Protein AF-A0A139X5U2-F1 (afdb_monomer)

Foldseek 3Di:
DLLVVLQVVLCVVVVDRLVVLPPVLLVVLLVVLCVVVVHDDSVVVSVVCVVDPVSVVSSNCSSVVPPDDACPDVVVLVVVLVCCVPPNCVVAVPAADEAEAPADDPCNHQVSNLVSNVVSPDDSVSYHYDHHHPVPPVD

InterPro domains:
  IPR000780 MCP methyltransferase, CheR-type [PR00996] (59-71)
  IPR000780 MCP methyltransferase, CheR-type [PR00996] (98-118)
  IPR000780 MCP methyltransferase, CheR-type [PS50123] (6-139)
  IPR022642 MCP methyltransferase, CheR-type, SAM-binding domain, C-terminal [PF01739] (67-125)
  IPR029063 S-adenosyl-L-methionine-dependent methyltransferase superfamily [G3DSA:3.40.50.150] (65-135)
  IPR029063 S-adenosyl-L-methionine-dependent methyltransferase superfamily [SSF53335] (66-125)
  IPR050903 Bacterial Chemotaxis Protein Methyltransferase [PTHR24422] (6-122)

Structure (mmCIF, N/CA/C/O backbone):
data_AF-A0A139X5U2-F1
#
_entry.id   AF-A0A139X5U2-F1
#
loop_
_atom_site.group_PDB
_atom_site.id
_atom_site.type_symbol
_atom_site.label_atom_id
_atom_site.label_alt_id
_atom_site.label_comp_id
_atom_site.label_asym_id
_atom_site.label_entity_id
_atom_site.label_seq_id
_atom_site.pdbx_PDB_ins_code
_atom_site.Cartn_x
_atom_site.Cartn_y
_atom_site.Cartn_z
_atom_site.occupancy
_atom_site.B_iso_or_equiv
_atom_site.auth_seq_id
_atom_site.auth_comp_id
_atom_site.auth_asym_id
_atom_site.auth_atom_id
_atom_site.pdbx_PDB_model_num
ATOM 1 N N . MET A 1 1 ? -20.516 16.124 16.612 1.00 61.91 1 MET A N 1
ATOM 2 C CA . MET A 1 1 ? -20.068 16.129 18.024 1.00 61.91 1 MET A CA 1
ATOM 3 C C . MET A 1 1 ? -19.464 14.784 18.420 1.00 61.91 1 MET A C 1
ATOM 5 O O . MET A 1 1 ? -18.341 14.784 18.892 1.00 61.91 1 MET A O 1
ATOM 9 N N . THR A 1 2 ? -20.122 13.655 18.138 1.00 74.12 2 THR A N 1
ATOM 10 C CA . THR A 1 2 ? -19.638 12.286 18.430 1.00 74.12 2 THR A CA 1
ATOM 11 C C . THR A 1 2 ? -18.309 11.908 17.764 1.00 74.12 2 THR A C 1
ATOM 13 O O . THR A 1 2 ? -17.447 11.348 18.430 1.00 74.12 2 THR A O 1
ATOM 16 N N . GLN A 1 3 ? -18.085 12.278 16.497 1.00 72.31 3 GLN A N 1
ATOM 17 C CA . GLN A 1 3 ? -16.805 12.012 15.815 1.00 72.31 3 GLN A CA 1
ATOM 18 C C . GLN A 1 3 ? -15.606 12.671 16.532 1.00 72.31 3 GLN A C 1
ATOM 20 O O . GLN A 1 3 ? -14.594 12.016 16.758 1.00 72.31 3 GLN A O 1
ATOM 25 N N . LEU A 1 4 ? -15.749 13.927 16.975 1.00 77.00 4 LEU A N 1
ATOM 26 C CA . LEU A 1 4 ? -14.710 14.635 17.740 1.00 77.00 4 LEU A CA 1
ATOM 27 C C . LEU A 1 4 ? -14.397 13.944 19.076 1.00 77.00 4 LEU A C 1
ATOM 29 O O . LEU A 1 4 ? -13.268 13.987 19.557 1.00 77.00 4 LEU A O 1
ATOM 33 N N . SER A 1 5 ? -15.394 13.318 19.702 1.00 80.75 5 SER A N 1
ATOM 34 C CA . SER A 1 5 ? -15.200 12.575 20.947 1.00 80.75 5 SER A CA 1
ATOM 35 C C . SER A 1 5 ? -14.379 11.300 20.732 1.00 80.75 5 SER A C 1
ATOM 37 O O . SER A 1 5 ? -13.529 10.996 21.564 1.00 80.75 5 SER A O 1
ATOM 39 N N . ILE A 1 6 ? -14.581 10.598 19.611 1.00 79.75 6 ILE A N 1
ATOM 40 C CA . ILE A 1 6 ? -13.764 9.434 19.222 1.00 79.75 6 ILE A CA 1
ATOM 41 C C . ILE A 1 6 ? -12.329 9.877 18.915 1.00 79.75 6 ILE A C 1
ATOM 43 O O . ILE A 1 6 ? -11.380 9.278 19.411 1.00 79.75 6 ILE A O 1
ATOM 47 N N . GLU A 1 7 ? -12.162 10.972 18.172 1.00 80.25 7 GLU A N 1
ATOM 48 C CA . GLU A 1 7 ? -10.847 11.556 17.878 1.00 80.25 7 GLU A CA 1
ATOM 49 C C . GLU A 1 7 ? -10.087 11.923 19.166 1.00 80.25 7 GLU A C 1
ATOM 51 O O . GLU A 1 7 ? -8.921 11.564 19.328 1.00 80.25 7 GLU A O 1
ATOM 56 N N . ASN A 1 8 ? -10.752 12.555 20.138 1.00 81.31 8 ASN A N 1
ATOM 57 C CA . ASN A 1 8 ? -10.145 12.860 21.436 1.00 81.31 8 ASN A CA 1
ATOM 58 C C . ASN A 1 8 ? -9.779 11.602 22.240 1.00 81.31 8 ASN A C 1
ATOM 60 O O . ASN A 1 8 ? -8.734 11.581 22.893 1.00 81.31 8 ASN A O 1
ATOM 64 N N . LEU A 1 9 ? -10.607 10.553 22.185 1.00 80.81 9 LEU A N 1
ATOM 65 C CA . LEU A 1 9 ? -10.331 9.274 22.844 1.00 80.81 9 LEU A CA 1
ATOM 66 C C . LEU A 1 9 ? -9.076 8.610 22.257 1.00 80.81 9 LEU A C 1
ATOM 68 O O . LEU A 1 9 ? -8.204 8.160 23.001 1.00 80.81 9 LEU A O 1
ATOM 72 N N . LEU A 1 10 ? -8.949 8.620 20.927 1.00 78.88 10 LEU A N 1
ATOM 73 C CA . LEU A 1 10 ? -7.772 8.117 20.217 1.00 78.88 10 LEU A CA 1
ATOM 74 C C . LEU A 1 10 ? -6.526 8.951 20.534 1.00 78.88 10 LEU A C 1
ATOM 76 O O . LEU A 1 10 ? -5.474 8.384 20.824 1.00 78.88 10 LEU A O 1
ATOM 80 N N . LYS A 1 11 ? -6.649 10.284 20.585 1.00 80.50 11 LYS A N 1
ATOM 81 C CA . LYS A 1 11 ? -5.547 11.182 20.964 1.00 80.50 11 LYS A CA 1
ATOM 82 C C . LYS A 1 11 ? -5.029 10.900 22.374 1.00 80.50 11 LYS A C 1
ATOM 84 O O . LYS A 1 11 ? -3.821 10.870 22.584 1.00 80.50 11 LYS A O 1
ATOM 89 N N . GLN A 1 12 ? -5.923 10.655 23.333 1.00 79.81 12 GLN A N 1
ATOM 90 C CA . GLN A 1 12 ? -5.534 10.302 24.703 1.00 79.81 12 GLN A CA 1
ATOM 91 C C . GLN A 1 12 ? -4.853 8.933 24.802 1.00 79.81 12 GLN A C 1
ATOM 93 O O . GLN A 1 12 ? -3.987 8.753 25.654 1.00 79.81 12 GLN A O 1
ATOM 98 N N . LYS A 1 13 ? -5.253 7.966 23.970 1.00 78.12 13 LYS A N 1
ATOM 99 C CA . LYS A 1 13 ? -4.771 6.581 24.057 1.00 78.12 13 LYS A CA 1
ATOM 100 C C . LYS A 1 13 ? -3.511 6.308 23.245 1.00 78.12 13 LYS A C 1
ATOM 102 O O . LYS A 1 13 ? -2.629 5.619 23.742 1.00 78.12 13 LYS A O 1
ATOM 107 N N . ILE A 1 14 ? -3.427 6.841 22.029 1.00 73.50 14 ILE A N 1
ATOM 108 C CA . ILE A 1 14 ? -2.308 6.602 21.108 1.00 73.50 14 ILE A CA 1
ATOM 109 C C . ILE A 1 14 ? -1.254 7.718 21.214 1.00 73.50 14 ILE A C 1
ATOM 111 O O . ILE A 1 14 ? -0.103 7.528 20.836 1.00 73.50 14 ILE A O 1
ATOM 115 N N . GLY A 1 15 ? -1.627 8.907 21.703 1.00 69.44 15 GLY A N 1
ATOM 116 C CA . GLY A 1 15 ? -0.741 10.077 21.725 1.00 69.44 15 GLY A CA 1
ATOM 117 C C . GLY A 1 15 ? -0.501 10.709 20.346 1.00 69.44 15 GLY A C 1
ATOM 118 O O . GLY A 1 15 ? 0.221 11.699 20.247 1.00 69.44 15 GLY A O 1
ATOM 119 N N . LEU A 1 16 ? -1.117 10.172 19.289 1.00 65.75 16 LEU A N 1
ATOM 120 C CA . LEU A 1 16 ? -1.105 10.730 17.938 1.00 65.75 16 LEU A CA 1
ATOM 121 C C . LEU A 1 16 ? -2.253 11.723 17.762 1.00 65.75 16 LEU A C 1
ATOM 123 O O . LEU A 1 16 ? -3.365 11.492 18.238 1.00 65.75 16 LEU A O 1
ATOM 127 N N . ASP A 1 17 ? -1.990 12.830 17.066 1.00 66.62 17 ASP A N 1
ATOM 128 C CA . ASP A 1 17 ? -3.041 13.774 16.707 1.00 66.62 17 ASP A CA 1
ATOM 129 C C . ASP A 1 17 ? -3.861 13.210 15.529 1.00 66.62 17 ASP A C 1
ATOM 131 O O . ASP A 1 17 ? -3.304 13.015 14.452 1.00 66.62 17 ASP A O 1
ATOM 135 N N . PRO A 1 18 ? -5.175 12.968 15.678 1.00 62.84 18 PRO A N 1
ATOM 136 C CA . PRO A 1 18 ? -6.030 12.454 14.604 1.00 62.84 18 PRO A CA 1
ATOM 137 C C . PRO A 1 18 ? -6.002 13.300 13.323 1.00 62.84 18 PRO A C 1
ATOM 139 O O . PRO A 1 18 ? -6.272 12.789 12.236 1.00 62.84 18 PRO A O 1
ATOM 142 N N . SER A 1 19 ? -5.655 14.587 13.429 1.00 62.56 19 SER A N 1
ATOM 143 C CA . SER A 1 19 ? -5.525 15.480 12.276 1.00 62.56 19 SER A CA 1
ATOM 144 C C . SER A 1 19 ? -4.383 15.098 11.326 1.00 62.56 19 SER A C 1
ATOM 146 O O . SER A 1 19 ? -4.475 15.407 10.138 1.00 62.56 19 SER A O 1
ATOM 148 N N . THR A 1 20 ? -3.354 14.376 11.791 1.00 63.75 20 THR A N 1
ATOM 149 C CA . THR A 1 20 ? -2.246 13.909 10.934 1.00 63.75 20 THR A CA 1
ATOM 150 C C . THR A 1 20 ? -2.607 12.672 10.110 1.00 63.75 20 THR A C 1
ATOM 152 O O . THR A 1 20 ? -1.969 12.410 9.095 1.00 63.75 20 THR A O 1
ATOM 155 N N . LEU A 1 21 ? -3.652 11.940 10.504 1.00 64.94 21 LEU A N 1
ATOM 156 C CA . LEU A 1 21 ? -4.111 10.708 9.848 1.00 64.94 21 LEU A CA 1
ATOM 157 C C . LEU A 1 21 ? -5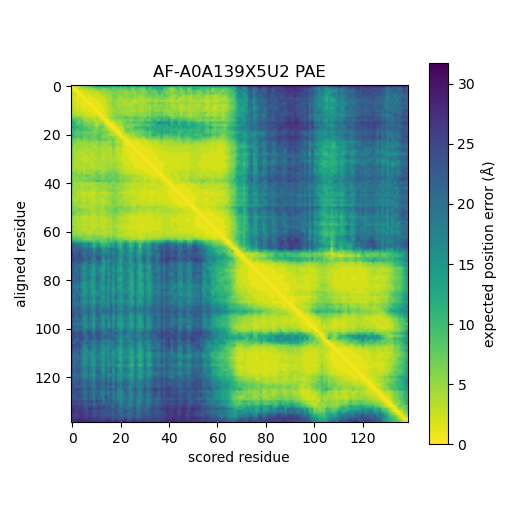.099 10.972 8.697 1.00 64.94 21 LEU A C 1
ATOM 159 O O . LEU A 1 21 ? -5.380 10.085 7.889 1.00 64.94 21 LEU A O 1
ATOM 163 N N . GLY A 1 22 ? -5.608 12.203 8.599 1.00 67.31 22 GLY A N 1
ATOM 164 C CA . GLY A 1 22 ? -6.583 12.616 7.596 1.00 67.31 22 GLY A CA 1
ATOM 165 C C . GLY A 1 22 ? -8.018 12.207 7.953 1.00 67.31 22 GLY A C 1
ATOM 166 O O . GLY A 1 22 ? -8.314 11.072 8.325 1.00 67.31 22 GLY A O 1
ATOM 167 N N . SER A 1 23 ? -8.956 13.144 7.791 1.00 71.88 23 SER A N 1
ATOM 168 C CA . SER A 1 23 ? -10.369 12.960 8.163 1.00 71.88 23 SER A CA 1
ATOM 169 C C . SER A 1 23 ? -11.089 11.860 7.371 1.00 71.88 23 SER A C 1
ATOM 171 O O . SER A 1 23 ? -12.080 11.306 7.845 1.00 71.88 23 SER A O 1
ATOM 173 N N . VAL A 1 24 ? -10.595 11.527 6.174 1.00 74.31 24 VAL A N 1
ATOM 174 C CA . VAL A 1 24 ? -11.133 10.454 5.324 1.00 74.31 24 VAL A CA 1
ATOM 175 C C . VAL A 1 24 ? -10.780 9.079 5.891 1.00 74.31 24 VAL A C 1
ATOM 177 O O . VAL A 1 24 ? -11.670 8.245 6.046 1.00 74.31 24 VAL A O 1
ATOM 180 N N . THR A 1 25 ? -9.513 8.866 6.259 1.00 74.06 25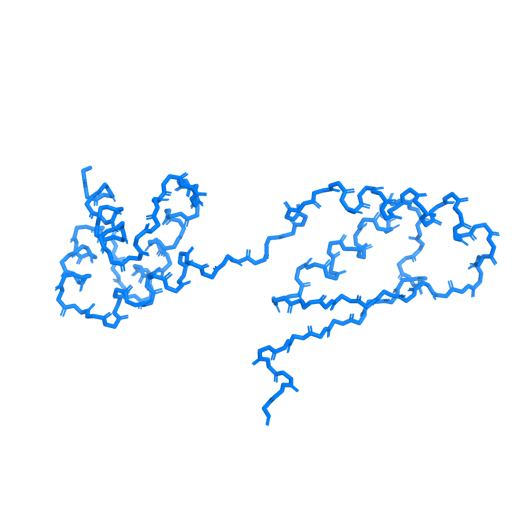 THR A N 1
ATOM 181 C CA . THR A 1 25 ? -9.021 7.621 6.869 1.00 74.06 25 THR A CA 1
ATOM 182 C C . THR A 1 25 ? -9.762 7.331 8.168 1.00 74.06 25 THR A C 1
ATOM 184 O O . THR A 1 25 ? -10.276 6.233 8.354 1.00 74.06 25 THR A O 1
ATOM 187 N N . MET A 1 26 ? -9.917 8.353 9.017 1.00 79.88 26 MET A N 1
ATOM 188 C CA . MET A 1 26 ? -10.635 8.238 10.287 1.00 79.88 26 MET A CA 1
ATOM 189 C C . MET A 1 26 ? -12.096 7.821 10.092 1.00 79.88 26 MET A C 1
ATOM 191 O O . MET A 1 26 ? -12.574 6.889 10.735 1.00 79.88 26 MET A O 1
ATOM 195 N N . LYS A 1 27 ? -12.816 8.477 9.171 1.00 82.44 27 LYS A N 1
ATOM 196 C CA . LYS A 1 27 ? -14.210 8.120 8.873 1.00 82.44 27 LYS A CA 1
ATOM 197 C C . LYS A 1 27 ? -14.329 6.696 8.345 1.00 82.44 27 LYS A C 1
ATOM 199 O O . LYS A 1 27 ? -15.218 5.976 8.783 1.00 82.44 27 LYS A O 1
ATOM 204 N N . ARG A 1 28 ? -13.430 6.285 7.446 1.00 82.44 28 ARG A N 1
ATOM 205 C CA . ARG A 1 28 ? -13.417 4.927 6.890 1.00 82.44 28 ARG A CA 1
ATOM 206 C C . ARG A 1 28 ? -13.169 3.881 7.978 1.00 82.44 28 ARG A C 1
ATOM 208 O O . ARG A 1 28 ? -13.922 2.916 8.044 1.00 82.44 28 ARG A O 1
ATOM 215 N N . ALA A 1 29 ? -12.186 4.107 8.851 1.00 83.94 29 ALA A N 1
ATOM 216 C CA . ALA A 1 29 ? -11.885 3.218 9.971 1.00 83.94 29 ALA A CA 1
ATOM 217 C C . ALA A 1 29 ? -13.087 3.071 10.917 1.00 83.94 29 ALA A C 1
ATOM 219 O O . ALA A 1 29 ? -13.517 1.955 11.198 1.00 83.94 29 ALA A O 1
ATOM 220 N N . ILE A 1 30 ? -13.697 4.191 11.328 1.00 87.75 30 ILE A N 1
ATOM 221 C CA . ILE A 1 30 ? -14.894 4.186 12.182 1.00 87.75 30 ILE A CA 1
ATOM 222 C C . ILE A 1 30 ? -16.043 3.431 11.503 1.00 87.75 30 ILE A C 1
ATOM 224 O O . ILE A 1 30 ? -16.649 2.565 12.127 1.00 87.75 30 ILE A O 1
ATOM 228 N N . SER A 1 31 ? -16.334 3.715 10.229 1.00 86.94 31 SER A N 1
ATOM 229 C CA . SER A 1 31 ? -17.401 3.029 9.492 1.00 86.94 31 SER A CA 1
ATOM 230 C C . SER A 1 31 ? -17.160 1.524 9.365 1.00 86.94 31 SER A C 1
ATOM 232 O O . SER A 1 31 ? -18.109 0.752 9.480 1.00 86.94 31 SER A O 1
ATOM 234 N N . GLN A 1 32 ? -15.913 1.095 9.163 1.00 86.25 32 GLN A N 1
ATOM 235 C CA . GLN A 1 32 ? -15.576 -0.321 9.051 1.00 86.25 32 GLN A CA 1
ATOM 236 C C . GLN A 1 32 ? -15.736 -1.054 10.389 1.00 86.25 32 GLN A C 1
ATOM 238 O O . GLN A 1 32 ? -16.366 -2.109 10.434 1.00 86.25 32 GLN A O 1
ATOM 243 N N . CYS A 1 33 ? -15.231 -0.489 11.488 1.00 88.38 33 CYS A N 1
ATOM 244 C CA . CYS A 1 33 ? -15.400 -1.074 12.820 1.00 88.38 33 CYS A CA 1
ATOM 245 C C . CYS A 1 33 ? -16.879 -1.108 13.245 1.00 88.38 33 CYS A C 1
ATOM 247 O O . CYS A 1 33 ? -17.362 -2.122 13.747 1.00 88.38 33 CYS A O 1
ATOM 249 N N . MET A 1 34 ? -17.642 -0.051 12.941 1.00 91.12 34 MET A N 1
ATOM 250 C CA . MET A 1 34 ? -19.094 -0.033 13.139 1.00 91.12 34 MET A CA 1
ATOM 251 C C . MET A 1 34 ? -19.792 -1.172 12.388 1.00 91.12 34 MET A C 1
ATOM 253 O O . MET A 1 34 ? -20.606 -1.881 12.980 1.00 91.12 34 MET A O 1
ATOM 257 N N . ALA A 1 35 ? -19.441 -1.392 11.117 1.00 88.38 35 ALA A N 1
ATOM 258 C CA . ALA A 1 35 ? -19.985 -2.490 10.324 1.00 88.38 35 ALA 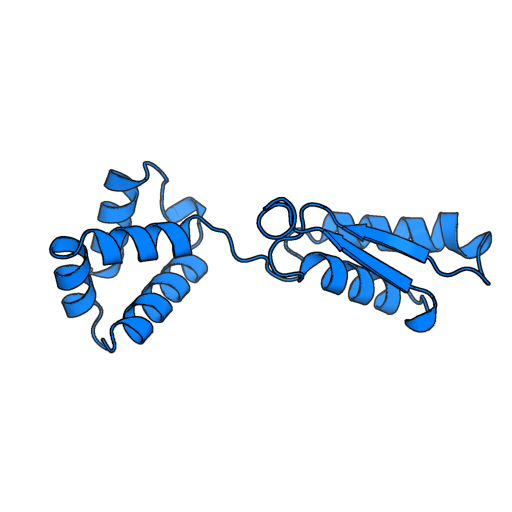A CA 1
ATOM 259 C C . ALA A 1 35 ? -19.635 -3.866 10.920 1.00 88.38 35 ALA A C 1
ATOM 261 O O . ALA A 1 35 ? -20.506 -4.730 10.995 1.00 88.38 35 ALA A O 1
ATOM 262 N N . ASN A 1 36 ? -18.406 -4.050 11.413 1.00 87.12 36 ASN A N 1
ATOM 263 C CA . ASN A 1 36 ? -17.972 -5.292 12.066 1.00 87.12 36 ASN A CA 1
ATOM 264 C C . ASN A 1 36 ? -18.745 -5.569 13.370 1.00 87.12 36 ASN A C 1
ATOM 266 O O . ASN A 1 36 ? -19.040 -6.720 13.685 1.00 87.12 36 ASN A O 1
ATOM 270 N N . CYS A 1 37 ? -19.119 -4.515 14.099 1.00 86.81 37 CYS A N 1
ATOM 271 C CA . CYS A 1 37 ? -19.977 -4.593 15.282 1.00 86.81 37 CYS A CA 1
ATOM 272 C C . CYS A 1 37 ? -21.481 -4.701 14.964 1.00 86.81 37 CYS A C 1
ATOM 274 O O . CYS A 1 37 ? -22.282 -4.853 15.886 1.00 86.81 37 CYS A O 1
ATOM 276 N N . GLY A 1 38 ? -21.888 -4.581 13.695 1.00 88.88 38 GLY A N 1
ATOM 277 C CA . GLY A 1 38 ? -23.300 -4.511 13.305 1.00 88.88 38 GLY A CA 1
ATOM 278 C C . GLY A 1 38 ? -24.012 -3.235 13.772 1.00 88.88 38 GLY A C 1
ATOM 279 O O . GLY A 1 38 ? -25.232 -3.235 13.924 1.00 88.88 38 GLY A O 1
ATOM 280 N N . LEU A 1 39 ? -23.267 -2.156 14.026 1.00 90.56 39 LEU A N 1
ATOM 281 C CA . LEU A 1 39 ? -23.787 -0.880 14.514 1.00 90.56 39 LEU A CA 1
ATOM 282 C C . LEU A 1 39 ? -23.964 0.111 13.361 1.00 90.56 39 LEU A C 1
ATOM 284 O O . LEU A 1 39 ? -23.076 0.291 12.531 1.00 90.56 39 LEU A O 1
ATOM 288 N N . THR A 1 40 ? -25.104 0.800 13.336 1.00 87.19 40 THR A N 1
ATOM 289 C CA . THR A 1 40 ? -25.406 1.836 12.333 1.00 87.19 40 THR A CA 1
ATOM 290 C C . THR A 1 40 ? -25.323 3.254 12.894 1.00 87.19 40 THR A C 1
ATOM 292 O O . THR A 1 40 ? -25.181 4.200 12.121 1.00 87.19 40 THR A O 1
ATOM 295 N N . ASP A 1 41 ? -25.392 3.416 14.220 1.00 89.19 41 ASP A N 1
ATOM 296 C CA . ASP A 1 41 ? -25.273 4.710 14.898 1.00 89.19 41 ASP A CA 1
ATOM 297 C C . ASP A 1 41 ? -23.877 4.880 15.520 1.00 89.19 41 ASP A C 1
ATOM 299 O O . ASP A 1 41 ? -23.384 4.040 16.276 1.00 89.19 41 ASP A O 1
ATOM 303 N N . ILE A 1 42 ? -23.235 6.005 15.207 1.00 86.94 42 ILE A N 1
ATOM 304 C CA . ILE A 1 42 ? -21.927 6.388 15.749 1.00 86.94 42 ILE A CA 1
ATOM 305 C C . ILE A 1 42 ? -21.973 6.627 17.266 1.00 86.94 42 ILE A C 1
ATOM 307 O O . ILE A 1 42 ? -20.957 6.518 17.950 1.00 86.94 42 ILE A O 1
ATOM 311 N N . THR A 1 43 ? -23.141 6.973 17.801 1.00 88.25 43 THR A N 1
ATOM 312 C CA . THR A 1 43 ? -23.358 7.211 19.230 1.00 88.25 43 THR A CA 1
ATOM 313 C C . THR A 1 43 ? -23.288 5.900 20.003 1.00 88.25 43 THR A C 1
ATOM 315 O O . THR A 1 43 ? -22.573 5.819 21.002 1.00 88.25 43 THR A O 1
ATOM 318 N N . ASP A 1 44 ? -23.936 4.853 19.490 1.00 88.31 44 ASP A N 1
ATOM 319 C CA . ASP A 1 44 ? -23.858 3.500 20.051 1.00 88.31 44 ASP A CA 1
ATOM 320 C C . ASP A 1 44 ? -22.431 2.955 19.962 1.00 88.31 44 ASP A C 1
ATOM 322 O O . ASP A 1 44 ? -21.920 2.344 20.904 1.00 88.31 44 ASP A O 1
ATOM 326 N N . TYR A 1 45 ? -21.743 3.254 18.857 1.00 89.12 45 TYR A N 1
ATOM 327 C CA . TYR A 1 45 ? -20.339 2.901 18.697 1.00 89.12 45 TYR A CA 1
ATOM 328 C C . TYR A 1 45 ? -19.433 3.604 19.717 1.00 89.12 45 TYR A C 1
ATOM 330 O O . TYR A 1 45 ? -18.549 2.976 20.294 1.00 89.12 45 TYR A O 1
ATOM 338 N N . LEU A 1 46 ? -19.684 4.877 20.032 1.00 87.88 46 LEU A N 1
ATOM 339 C CA . LEU A 1 46 ? -18.945 5.589 21.077 1.00 87.88 46 LEU A CA 1
ATOM 340 C C . LEU A 1 46 ? -19.136 4.952 22.463 1.00 87.88 46 LEU A C 1
ATOM 342 O O . LEU A 1 46 ? -18.166 4.815 23.209 1.00 87.88 46 LEU A O 1
ATOM 346 N N . VAL A 1 47 ? -20.353 4.517 22.800 1.00 88.38 47 VAL A N 1
ATOM 347 C CA . VAL A 1 47 ? -20.613 3.781 24.052 1.00 88.38 47 VAL A CA 1
ATOM 348 C C . VAL A 1 47 ? -19.872 2.442 24.055 1.00 88.38 47 VAL A C 1
ATOM 350 O O . VAL A 1 47 ? -19.284 2.045 25.067 1.00 88.38 47 VAL A O 1
ATOM 353 N N . ARG A 1 48 ? -19.835 1.753 22.910 1.00 87.75 48 ARG A N 1
ATOM 354 C CA . ARG A 1 48 ? -19.095 0.498 22.753 1.00 87.75 48 ARG A CA 1
ATOM 355 C C . ARG A 1 48 ? -17.591 0.689 22.958 1.00 87.75 48 ARG A C 1
ATOM 357 O O . ARG A 1 48 ? -16.994 -0.073 23.711 1.00 87.75 48 ARG A O 1
ATOM 364 N N . LEU A 1 49 ? -17.008 1.739 22.382 1.00 87.88 49 LEU A N 1
ATOM 365 C CA . LEU A 1 49 ? -15.592 2.086 22.549 1.00 87.88 49 LEU A CA 1
ATOM 366 C C . LEU A 1 49 ? -15.214 2.393 24.004 1.00 87.88 49 LEU A C 1
ATOM 368 O O . LEU A 1 49 ? -14.093 2.121 24.425 1.00 87.88 49 LEU A O 1
ATOM 372 N N . GLN A 1 50 ? -16.136 2.955 24.787 1.00 85.81 50 GLN A N 1
ATOM 373 C CA . GLN A 1 50 ? -15.907 3.243 26.207 1.00 85.81 50 GLN A CA 1
ATOM 374 C C . GLN A 1 50 ? -16.030 2.005 27.105 1.00 85.81 50 GLN A C 1
ATOM 376 O O . GLN A 1 50 ? -15.474 1.986 28.201 1.00 85.81 50 GLN A O 1
ATOM 381 N N . THR A 1 51 ? -16.763 0.982 26.660 1.00 89.38 51 THR A N 1
ATOM 382 C CA . THR A 1 51 ? -17.060 -0.225 27.448 1.00 89.38 51 THR A CA 1
ATOM 383 C C . THR A 1 51 ? -16.235 -1.443 27.034 1.00 89.38 51 THR A C 1
ATOM 385 O O . THR A 1 51 ? -16.097 -2.376 27.823 1.00 89.38 51 THR A O 1
ATOM 388 N N . SER A 1 52 ? -15.666 -1.448 25.825 1.00 89.06 52 SER A N 1
ATOM 389 C CA . SER A 1 52 ? -14.865 -2.545 25.284 1.00 89.06 52 SER A CA 1
ATOM 390 C C . SER A 1 52 ? -13.465 -2.075 24.901 1.00 89.06 52 SER A C 1
ATOM 392 O O . SER A 1 52 ? -13.269 -1.405 23.889 1.00 89.06 52 SER A O 1
ATOM 394 N N . THR A 1 53 ? -12.469 -2.488 25.687 1.00 85.44 53 THR A N 1
ATOM 395 C CA . THR A 1 53 ? -11.052 -2.245 25.374 1.00 85.44 53 THR A CA 1
ATOM 396 C C . THR A 1 53 ? -10.639 -2.904 24.059 1.00 85.44 53 THR A C 1
ATOM 398 O O . THR A 1 53 ? -9.893 -2.308 23.295 1.00 85.44 53 THR A O 1
ATOM 401 N N .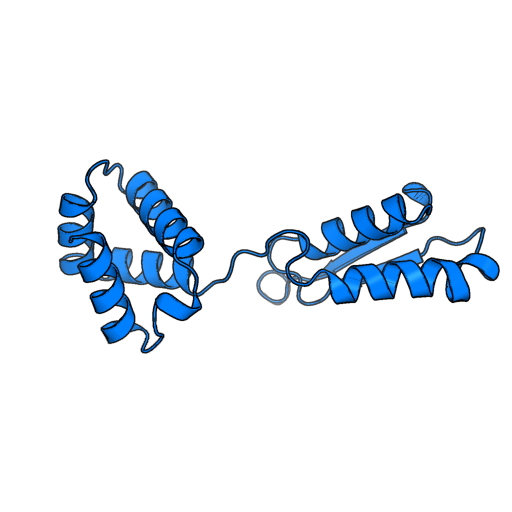 GLN A 1 54 ? -11.173 -4.093 23.764 1.00 86.69 54 GLN A N 1
ATOM 402 C CA . GLN A 1 54 ? -10.883 -4.819 22.526 1.00 86.69 54 GLN A CA 1
ATOM 403 C C . GLN A 1 54 ? -11.342 -4.042 21.284 1.00 86.69 54 GLN A C 1
ATOM 405 O O . GLN A 1 54 ? -10.608 -3.961 20.305 1.00 86.69 54 GLN A O 1
ATOM 410 N N . GLU A 1 55 ? -12.532 -3.435 21.326 1.00 87.88 55 GLU A N 1
ATOM 411 C CA . GLU A 1 55 ? -13.030 -2.627 20.205 1.00 87.88 55 GLU A CA 1
ATOM 412 C C . GLU A 1 55 ? -12.195 -1.358 20.010 1.00 87.88 55 GLU A C 1
ATOM 414 O O . GLU A 1 55 ? -11.900 -0.945 18.890 1.00 87.88 55 GLU A O 1
ATOM 419 N N . LEU A 1 56 ? -11.774 -0.752 21.119 1.00 85.81 56 LEU A N 1
ATOM 420 C CA . LEU A 1 56 ? -10.880 0.393 21.083 1.00 85.81 56 LEU A CA 1
ATOM 421 C C . LEU A 1 56 ? -9.524 0.027 20.463 1.00 85.81 56 LEU A C 1
ATOM 423 O O . LEU A 1 56 ? -9.027 0.783 19.636 1.00 85.81 56 LEU A O 1
ATOM 427 N N . GLU A 1 57 ? -8.944 -1.120 20.817 1.00 83.44 57 GLU A N 1
ATOM 428 C CA . GLU A 1 57 ? -7.697 -1.624 20.223 1.00 83.44 57 GLU A CA 1
ATOM 429 C C . GLU A 1 57 ? -7.843 -1.903 18.722 1.00 83.44 57 GLU A C 1
ATOM 431 O O . GLU A 1 57 ? -6.984 -1.485 17.952 1.00 83.44 57 GLU A O 1
ATOM 436 N N . GLN A 1 58 ? -8.954 -2.506 18.291 1.00 84.06 58 GLN A N 1
ATOM 437 C CA . GLN A 1 58 ? -9.263 -2.726 16.871 1.00 84.06 58 GLN A CA 1
ATOM 438 C C . GLN A 1 58 ? -9.353 -1.411 16.087 1.00 84.06 58 GLN A C 1
ATOM 440 O O . GLN A 1 58 ? -8.797 -1.291 14.996 1.00 84.06 58 GLN A O 1
ATOM 445 N N . LEU A 1 59 ? -10.021 -0.397 16.647 1.00 85.88 59 LEU A N 1
ATOM 446 C CA . LEU A 1 59 ? -10.087 0.924 16.025 1.00 85.88 59 LEU A CA 1
ATOM 447 C C . LEU A 1 59 ? -8.705 1.583 15.957 1.00 85.88 59 LEU A C 1
ATOM 449 O O . LEU A 1 59 ? -8.369 2.193 14.944 1.00 85.88 59 LEU A O 1
ATOM 453 N N . ILE A 1 60 ? -7.909 1.470 17.023 1.00 82.81 60 ILE A N 1
ATOM 454 C CA . ILE A 1 60 ? -6.532 1.973 17.053 1.00 82.81 60 ILE A CA 1
ATOM 455 C C . ILE A 1 60 ? -5.713 1.297 15.953 1.00 82.81 60 ILE A C 1
ATOM 457 O O . ILE A 1 60 ? -5.057 1.993 15.188 1.00 82.81 60 ILE A O 1
ATOM 461 N N . GLU A 1 61 ? -5.776 -0.026 15.835 1.00 78.44 61 GLU A N 1
ATOM 462 C CA . GLU A 1 61 ? -5.062 -0.785 14.811 1.00 78.44 61 GLU A CA 1
ATOM 463 C C . GLU A 1 61 ? -5.486 -0.360 13.401 1.00 78.44 61 GLU A C 1
ATOM 465 O O . GLU A 1 61 ? -4.633 -0.024 12.587 1.00 78.44 61 GLU A O 1
ATOM 470 N N . MET A 1 62 ? -6.789 -0.243 13.138 1.00 78.56 62 MET A N 1
ATOM 471 C CA . MET A 1 62 ? -7.322 0.203 11.844 1.00 78.56 62 MET A CA 1
ATOM 472 C C . MET A 1 62 ? -6.886 1.632 11.470 1.00 78.56 62 MET A C 1
ATOM 474 O O . MET A 1 62 ? -6.762 1.974 10.295 1.00 78.56 62 MET A O 1
ATOM 478 N N . VAL A 1 63 ? -6.682 2.495 12.467 1.00 77.69 63 VAL A N 1
ATOM 479 C CA . VAL A 1 63 ? -6.254 3.884 12.265 1.00 77.69 63 VAL A CA 1
ATOM 480 C C . VAL A 1 63 ? -4.730 3.998 12.152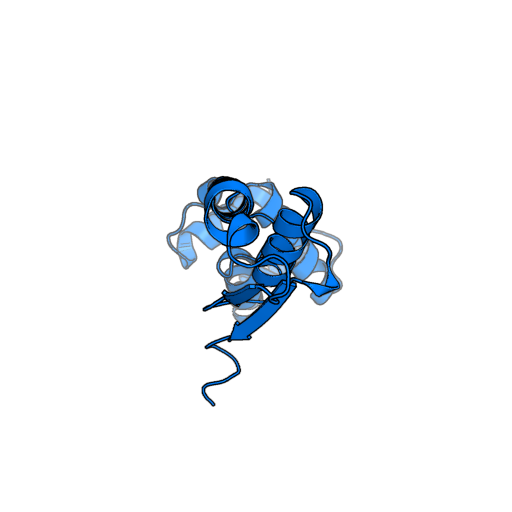 1.00 77.69 63 VAL A C 1
ATOM 482 O O . VAL A 1 63 ? -4.237 4.823 11.385 1.00 77.69 63 VAL A O 1
ATOM 485 N N . VAL A 1 64 ? -3.983 3.208 12.925 1.00 71.75 64 VAL A N 1
ATOM 486 C CA . VAL A 1 64 ? -2.519 3.289 13.035 1.00 71.75 64 VAL A CA 1
ATOM 487 C C . VAL A 1 64 ? -1.820 2.454 11.975 1.00 71.75 64 VAL A C 1
ATOM 489 O O . VAL A 1 64 ? -0.764 2.877 11.516 1.00 71.75 64 VAL A O 1
ATOM 492 N N . VAL A 1 65 ? -2.375 1.305 11.578 1.00 65.44 65 VAL A N 1
ATOM 493 C CA . VAL A 1 65 ? -1.870 0.506 10.459 1.00 65.44 65 VAL A CA 1
ATOM 494 C C . VAL A 1 65 ? -2.321 1.214 9.187 1.00 65.44 65 VAL A C 1
ATOM 496 O O . VAL A 1 65 ? -3.494 1.136 8.817 1.00 65.44 65 VAL A O 1
ATOM 499 N N . PRO A 1 66 ? -1.433 1.958 8.508 1.00 56.62 66 PRO A N 1
ATOM 500 C CA . PRO A 1 66 ? -1.849 2.664 7.322 1.00 56.62 66 PRO A CA 1
ATOM 501 C C . PRO A 1 66 ? -2.082 1.603 6.252 1.00 56.62 66 PRO A C 1
ATOM 503 O O . PRO A 1 66 ? -1.117 0.985 5.790 1.00 56.62 66 PRO A O 1
ATOM 506 N N . GLU A 1 67 ? -3.338 1.406 5.837 1.00 53.84 67 GLU A N 1
ATOM 507 C CA . GLU A 1 67 ? -3.630 0.637 4.626 1.00 53.84 67 GLU A CA 1
ATOM 508 C C . GLU A 1 67 ? -2.664 1.083 3.521 1.00 53.84 67 GLU A C 1
ATOM 510 O O . GLU A 1 67 ? -2.354 2.274 3.370 1.00 53.84 67 GLU A O 1
ATOM 515 N N . THR A 1 68 ? -2.089 0.137 2.790 1.00 53.41 68 THR A N 1
ATOM 516 C CA . THR A 1 68 ? -1.274 0.445 1.620 1.00 53.41 68 THR A CA 1
ATOM 517 C C . THR A 1 68 ? -2.206 0.852 0.497 1.00 53.41 68 THR A C 1
ATOM 519 O O . THR A 1 68 ? -2.892 0.045 -0.103 1.00 53.41 68 THR A O 1
ATOM 522 N N . TRP A 1 69 ? -2.278 2.151 0.233 1.00 61.25 69 TRP A N 1
ATOM 523 C CA . TRP A 1 69 ? -3.031 2.675 -0.897 1.00 61.25 69 TRP A CA 1
ATOM 524 C C . TRP A 1 69 ? -2.151 2.589 -2.143 1.00 61.25 69 TRP A C 1
ATOM 526 O O . TRP A 1 69 ? -0.936 2.807 -2.071 1.00 61.25 69 TRP A O 1
ATOM 536 N N . PHE A 1 70 ? -2.765 2.320 -3.294 1.00 60.41 70 PHE A N 1
ATOM 537 C CA . PHE A 1 70 ? -2.088 2.440 -4.581 1.00 60.41 70 PHE A CA 1
ATOM 538 C C . PHE A 1 70 ? -1.467 3.833 -4.729 1.00 60.41 70 PHE A C 1
ATOM 540 O O . PHE A 1 70 ? -2.112 4.840 -4.435 1.00 60.41 70 PHE A O 1
ATOM 547 N N . PHE A 1 71 ? -0.229 3.888 -5.218 1.00 62.94 71 PHE A N 1
ATOM 548 C CA . PHE A 1 71 ? 0.503 5.136 -5.449 1.00 62.94 71 PHE A CA 1
ATOM 549 C C . PHE A 1 71 ? 0.628 6.061 -4.223 1.00 62.94 71 PHE A C 1
ATOM 551 O O . PHE A 1 71 ? 0.542 7.280 -4.387 1.00 62.94 71 PHE A O 1
ATOM 558 N N . ARG A 1 72 ? 0.835 5.504 -3.015 1.00 64.44 72 ARG A N 1
ATOM 559 C CA . ARG A 1 72 ? 1.008 6.267 -1.757 1.00 64.44 72 ARG A CA 1
ATOM 560 C C . ARG A 1 72 ? 1.925 7.486 -1.931 1.00 64.44 72 ARG A C 1
ATOM 562 O O . ARG A 1 72 ? 1.525 8.587 -1.572 1.00 64.44 72 ARG A O 1
ATOM 569 N N . ASP A 1 73 ? 3.070 7.287 -2.585 1.00 69.19 73 ASP A N 1
ATOM 570 C CA . ASP A 1 73 ? 3.972 8.349 -3.029 1.00 69.19 73 ASP A CA 1
ATOM 571 C C . ASP A 1 73 ? 4.168 8.257 -4.543 1.00 69.19 73 ASP A C 1
ATOM 573 O O . ASP A 1 73 ? 4.831 7.352 -5.041 1.00 69.19 73 ASP A O 1
ATOM 577 N N . ARG A 1 74 ? 3.588 9.188 -5.309 1.00 77.94 74 ARG A N 1
ATOM 578 C CA . ARG A 1 74 ? 3.660 9.151 -6.783 1.00 77.94 74 ARG A CA 1
ATOM 579 C C . ARG A 1 74 ? 5.063 9.395 -7.336 1.00 77.94 74 ARG A C 1
ATOM 581 O O . ARG A 1 74 ? 5.395 8.853 -8.388 1.00 77.94 74 ARG A O 1
ATOM 588 N N . GLU A 1 75 ? 5.872 10.207 -6.663 1.00 83.25 75 GLU A N 1
ATOM 589 C CA . GLU A 1 75 ? 7.193 10.609 -7.160 1.00 83.25 75 GLU A CA 1
ATOM 590 C C . GLU A 1 75 ? 8.157 9.429 -7.378 1.00 83.25 75 GLU A C 1
ATOM 592 O O . GLU A 1 75 ? 8.732 9.361 -8.468 1.00 83.25 75 GLU A O 1
ATOM 597 N N . PRO A 1 76 ? 8.293 8.461 -6.447 1.00 86.69 76 PRO A N 1
ATOM 598 C CA . PRO A 1 76 ? 9.058 7.238 -6.681 1.00 86.69 76 PRO A CA 1
ATOM 599 C C . PRO A 1 76 ? 8.658 6.484 -7.952 1.00 86.69 76 PRO A C 1
ATOM 601 O O . PRO A 1 76 ? 9.531 6.094 -8.724 1.00 86.69 76 PRO A O 1
ATOM 604 N N . PHE A 1 77 ? 7.357 6.319 -8.217 1.00 88.19 77 PHE A N 1
ATOM 605 C CA . PHE A 1 77 ? 6.887 5.617 -9.417 1.00 88.19 77 PHE A CA 1
ATOM 606 C C . PHE A 1 77 ? 7.177 6.418 -10.691 1.00 88.19 77 PHE A C 1
ATOM 608 O O . PHE A 1 77 ? 7.610 5.848 -11.688 1.00 88.19 77 PHE A O 1
ATOM 615 N N . VAL A 1 78 ? 7.016 7.746 -10.655 1.00 87.94 78 VAL A N 1
ATOM 616 C CA . VAL A 1 78 ? 7.369 8.626 -11.783 1.00 87.94 78 VAL A CA 1
ATOM 617 C C . VAL A 1 78 ? 8.866 8.561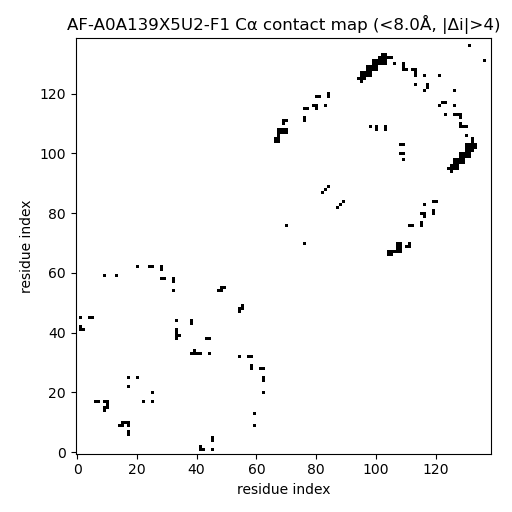 -12.080 1.00 87.94 78 VAL A C 1
ATOM 619 O O . VAL A 1 78 ? 9.262 8.465 -13.244 1.00 87.94 78 VAL A O 1
ATOM 622 N N . PHE A 1 79 ? 9.705 8.608 -11.044 1.00 91.94 79 PHE A N 1
ATOM 623 C CA . PHE A 1 79 ? 11.150 8.469 -11.183 1.00 91.94 79 PHE A CA 1
ATOM 624 C C . PHE A 1 79 ? 11.518 7.101 -11.760 1.00 91.94 79 PHE A C 1
ATOM 626 O O . PHE A 1 79 ? 12.266 7.037 -12.736 1.00 91.94 79 PHE A O 1
ATOM 633 N N . LEU A 1 80 ? 10.950 6.027 -11.204 1.00 91.00 80 LEU A N 1
ATOM 634 C CA . LEU A 1 80 ? 11.178 4.659 -11.654 1.00 91.00 80 LEU A CA 1
ATOM 635 C C . LEU A 1 80 ? 10.828 4.507 -13.136 1.00 91.00 80 LEU A C 1
ATOM 637 O O . LEU A 1 80 ? 11.670 4.069 -13.913 1.00 91.00 80 LEU A O 1
ATOM 641 N N . SER A 1 81 ? 9.635 4.934 -13.551 1.00 91.62 81 SER A N 1
ATOM 642 C CA . SER A 1 81 ? 9.210 4.874 -14.951 1.00 91.62 81 SER A CA 1
ATOM 643 C C . SER A 1 81 ? 10.155 5.639 -15.878 1.00 91.62 81 SER A C 1
ATOM 645 O O . SER A 1 81 ? 10.538 5.122 -16.926 1.00 91.62 81 SER A O 1
ATOM 647 N N . ARG A 1 82 ? 10.594 6.844 -15.490 1.00 92.88 82 ARG A N 1
ATOM 648 C CA . ARG A 1 82 ? 11.556 7.626 -16.285 1.00 92.88 82 ARG A CA 1
ATOM 649 C C . ARG A 1 82 ? 12.897 6.917 -16.414 1.00 92.88 82 ARG A C 1
ATOM 651 O O . ARG A 1 82 ? 13.377 6.759 -17.530 1.00 92.88 82 ARG A O 1
ATOM 658 N N . TYR A 1 83 ? 13.461 6.467 -15.297 1.00 93.75 83 TYR A N 1
ATOM 659 C CA . TYR A 1 83 ? 14.740 5.763 -15.264 1.00 93.75 83 TYR A CA 1
ATOM 660 C C . TYR A 1 83 ? 14.709 4.489 -16.113 1.00 93.75 83 TYR A C 1
ATOM 662 O O . TYR A 1 83 ? 15.618 4.230 -16.903 1.00 93.75 83 TYR A O 1
ATOM 670 N N . VAL A 1 84 ? 13.639 3.702 -15.988 1.00 92.19 84 VAL A N 1
ATOM 671 C CA . VAL A 1 84 ? 13.504 2.457 -16.743 1.00 92.19 84 VAL A CA 1
ATOM 672 C C . VAL A 1 84 ? 13.436 2.740 -18.235 1.00 92.19 84 VAL A C 1
ATOM 674 O O . VAL A 1 84 ? 14.120 2.069 -19.003 1.00 92.19 84 VAL A O 1
ATOM 677 N N . MET A 1 85 ? 12.673 3.750 -18.651 1.00 91.00 85 MET A N 1
ATOM 678 C CA . MET A 1 85 ? 12.539 4.089 -20.065 1.00 91.00 85 MET A CA 1
ATOM 679 C C . MET A 1 85 ? 13.798 4.727 -20.659 1.00 91.00 85 MET A C 1
ATOM 681 O O . MET A 1 85 ? 14.124 4.431 -21.809 1.00 91.00 85 MET A O 1
ATOM 685 N N . SER A 1 86 ? 14.504 5.587 -19.915 1.00 92.44 86 SER A N 1
ATOM 686 C CA . SER A 1 86 ? 15.663 6.321 -20.444 1.00 92.44 86 SER A CA 1
ATOM 687 C C . SER A 1 86 ? 16.977 5.550 -20.344 1.00 92.44 86 SER A C 1
ATOM 689 O O . SER A 1 86 ? 17.774 5.611 -21.274 1.00 92.44 86 SER A O 1
ATOM 691 N N . GLU A 1 87 ? 17.201 4.805 -19.260 1.00 91.88 87 GLU A N 1
ATOM 692 C CA . GLU A 1 87 ? 18.502 4.182 -18.973 1.00 91.88 87 GLU A CA 1
ATOM 693 C C . GLU A 1 87 ? 18.480 2.661 -19.156 1.00 91.88 87 GLU A C 1
ATOM 695 O O . GLU A 1 87 ? 19.383 2.067 -19.758 1.00 91.88 87 GLU A O 1
ATOM 700 N N . TRP A 1 88 ? 17.450 1.999 -18.621 1.00 91.00 88 TRP A N 1
ATOM 701 C CA . TRP A 1 88 ? 17.443 0.540 -18.521 1.00 91.00 88 TRP A CA 1
ATOM 702 C C . TRP A 1 88 ? 16.964 -0.133 -19.811 1.00 91.00 88 TRP A C 1
ATOM 704 O O . TRP A 1 88 ? 17.679 -0.958 -20.384 1.00 91.00 88 TRP A O 1
ATOM 714 N N . PHE A 1 89 ? 15.777 0.234 -20.292 1.00 90.00 89 PHE A N 1
ATOM 715 C CA . PHE A 1 89 ? 15.106 -0.391 -21.431 1.00 90.00 89 PHE A CA 1
ATOM 716 C C . PHE A 1 89 ? 15.907 -0.335 -22.744 1.00 90.00 89 PHE A C 1
ATOM 718 O O . PHE A 1 89 ? 15.948 -1.357 -23.437 1.00 90.00 89 PHE A O 1
ATOM 725 N N . PRO A 1 90 ? 16.618 0.762 -23.093 1.00 90.25 90 PRO A N 1
ATOM 726 C CA . PRO A 1 90 ? 17.410 0.815 -24.324 1.00 90.25 90 PRO A CA 1
ATOM 727 C C . PRO A 1 90 ? 18.444 -0.309 -24.444 1.00 90.25 90 PRO A C 1
ATO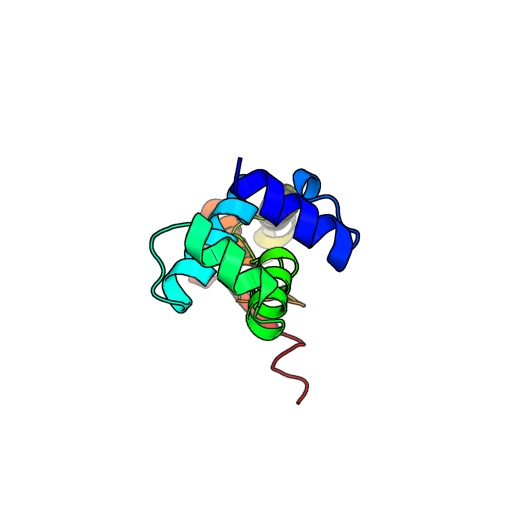M 729 O O . PRO A 1 90 ? 18.705 -0.772 -25.554 1.00 90.25 90 PRO A O 1
ATOM 732 N N . ASN A 1 91 ? 18.968 -0.780 -23.309 1.00 90.88 91 ASN A N 1
ATOM 733 C CA . ASN A 1 91 ? 20.007 -1.806 -23.222 1.00 90.88 91 ASN A CA 1
ATOM 734 C C . ASN A 1 91 ? 19.455 -3.222 -22.960 1.00 90.88 91 ASN A C 1
ATOM 736 O O . ASN A 1 91 ? 20.211 -4.191 -22.969 1.00 90.88 91 ASN A O 1
ATOM 740 N N . HIS A 1 92 ? 18.147 -3.358 -22.713 1.00 86.56 92 HIS A N 1
ATOM 741 C CA . HIS A 1 92 ? 17.540 -4.585 -22.182 1.00 86.56 92 HIS A CA 1
ATOM 742 C C . HIS A 1 92 ? 16.201 -4.935 -22.848 1.00 86.56 92 HIS A C 1
ATOM 744 O O . HIS A 1 92 ? 15.334 -5.528 -22.212 1.00 86.56 92 HIS A O 1
ATOM 750 N N . ARG A 1 93 ? 16.033 -4.597 -24.133 1.00 81.50 93 ARG A N 1
ATOM 751 C CA . ARG A 1 93 ? 14.765 -4.742 -24.879 1.00 81.50 93 ARG A CA 1
ATOM 752 C C . ARG A 1 93 ? 14.145 -6.143 -24.823 1.00 81.50 93 ARG A C 1
ATOM 754 O O . ARG A 1 93 ? 12.926 -6.255 -24.766 1.00 81.50 93 ARG A O 1
ATOM 761 N N . ASP A 1 94 ? 14.978 -7.182 -24.781 1.00 84.88 94 ASP A N 1
ATOM 762 C CA . ASP A 1 94 ? 14.544 -8.587 -24.754 1.00 84.88 94 ASP A CA 1
ATOM 763 C C . ASP A 1 94 ? 14.541 -9.197 -23.342 1.00 84.88 94 ASP A C 1
ATOM 765 O O . ASP A 1 94 ? 14.401 -10.410 -23.180 1.00 84.88 94 ASP A O 1
ATOM 769 N N . ARG A 1 95 ? 14.751 -8.387 -22.295 1.00 85.06 95 ARG A N 1
ATOM 770 C CA . ARG A 1 95 ? 14.783 -8.866 -20.909 1.00 85.06 95 ARG A CA 1
ATOM 771 C C . ARG A 1 95 ? 13.553 -8.425 -20.134 1.00 85.06 95 ARG A C 1
ATOM 773 O O . ARG A 1 95 ? 13.066 -7.309 -20.270 1.00 85.06 95 ARG A O 1
ATOM 780 N N . VAL A 1 96 ? 13.121 -9.305 -19.236 1.00 85.62 96 VAL A N 1
ATOM 781 C CA . VAL A 1 96 ? 12.107 -8.992 -18.229 1.00 85.62 96 VAL A CA 1
ATOM 782 C C . VAL A 1 96 ? 12.758 -8.177 -17.116 1.00 85.62 96 VAL A C 1
ATOM 784 O O . VAL A 1 96 ? 13.725 -8.626 -16.489 1.00 85.62 96 VAL A O 1
ATOM 787 N N . MET A 1 97 ? 12.225 -6.986 -16.860 1.00 85.44 97 MET A N 1
ATOM 788 C CA . MET A 1 97 ? 12.584 -6.191 -15.698 1.00 85.44 97 MET A CA 1
ATOM 789 C C . MET A 1 97 ? 12.030 -6.870 -14.449 1.00 85.44 97 MET A C 1
ATOM 791 O O . MET A 1 97 ? 10.828 -7.103 -14.348 1.00 85.44 97 MET A O 1
ATOM 795 N N . ARG A 1 98 ? 12.907 -7.190 -13.497 1.00 88.81 98 ARG A N 1
ATOM 796 C CA . ARG A 1 98 ? 12.521 -7.804 -12.224 1.00 88.81 98 ARG A CA 1
ATOM 797 C C . ARG A 1 98 ? 12.643 -6.790 -11.101 1.00 88.81 98 ARG A C 1
ATOM 799 O O . ARG A 1 98 ? 13.732 -6.270 -10.872 1.00 88.81 98 ARG A O 1
ATOM 806 N N . VAL A 1 99 ? 11.534 -6.532 -10.422 1.00 86.81 99 VAL A N 1
ATOM 807 C CA . VAL A 1 99 ? 11.450 -5.618 -9.285 1.00 86.81 99 VAL A CA 1
ATOM 808 C C . VAL A 1 99 ? 11.174 -6.421 -8.024 1.00 86.81 99 VAL A C 1
ATOM 810 O O . VAL A 1 99 ? 10.309 -7.293 -8.015 1.00 86.81 99 VAL A O 1
ATOM 813 N N . LEU A 1 100 ? 11.921 -6.122 -6.966 1.00 87.25 100 LEU A N 1
ATOM 814 C CA . LEU A 1 100 ? 11.730 -6.687 -5.639 1.00 87.25 100 LEU A CA 1
ATOM 815 C C . LEU A 1 100 ? 11.168 -5.583 -4.729 1.00 87.25 100 LEU A C 1
ATOM 817 O O . LEU A 1 100 ? 11.870 -4.610 -4.467 1.00 87.25 100 LEU A O 1
ATOM 821 N N . SER A 1 101 ? 9.908 -5.707 -4.300 1.00 82.00 101 SER A N 1
ATOM 822 C CA . SER A 1 101 ? 9.233 -4.755 -3.398 1.00 82.00 101 SER A CA 1
ATOM 823 C C . SER A 1 101 ? 9.228 -5.313 -1.975 1.00 82.00 101 SER A C 1
ATOM 825 O O . SER A 1 101 ? 8.650 -6.372 -1.714 1.00 82.00 101 SER A O 1
ATOM 827 N N . ILE A 1 102 ? 9.943 -4.628 -1.077 1.00 82.50 102 ILE A N 1
ATOM 828 C CA . ILE A 1 102 ? 10.165 -5.032 0.315 1.00 82.50 102 ILE A CA 1
ATOM 829 C C . ILE A 1 102 ? 10.308 -3.780 1.198 1.00 82.50 102 ILE A C 1
ATOM 831 O O . ILE A 1 102 ? 11.130 -2.925 0.864 1.00 82.50 102 ILE A O 1
ATOM 835 N N . PRO A 1 103 ? 9.640 -3.703 2.367 1.00 68.88 103 PRO A N 1
ATOM 836 C CA . PRO A 1 103 ? 8.527 -4.542 2.813 1.00 68.88 103 PRO A CA 1
ATOM 837 C C . PRO A 1 103 ? 7.235 -4.137 2.087 1.00 68.88 103 PRO A C 1
AT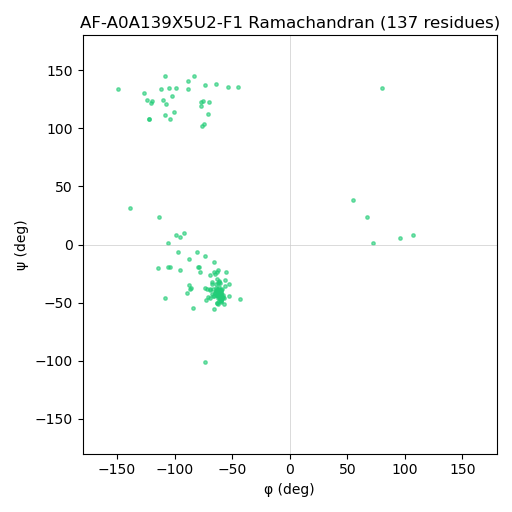OM 839 O O . PRO A 1 103 ? 6.810 -2.989 2.190 1.00 68.88 103 PRO A O 1
ATOM 842 N N . CYS A 1 104 ? 6.570 -5.064 1.397 1.00 65.19 104 CYS A N 1
ATOM 843 C CA . CYS A 1 104 ? 5.220 -4.797 0.901 1.00 65.19 104 CYS A CA 1
ATOM 844 C C . CYS A 1 104 ? 4.203 -5.185 1.986 1.00 65.19 104 CYS A C 1
ATOM 846 O O . CYS A 1 104 ? 4.315 -6.257 2.574 1.00 65.19 104 CYS A O 1
ATOM 848 N N . SER A 1 105 ? 3.219 -4.327 2.266 1.00 66.88 105 SER A N 1
ATOM 849 C CA . SER A 1 105 ? 2.114 -4.661 3.179 1.00 66.88 105 SER A CA 1
ATOM 850 C C . SER A 1 105 ? 1.142 -5.639 2.491 1.00 66.88 105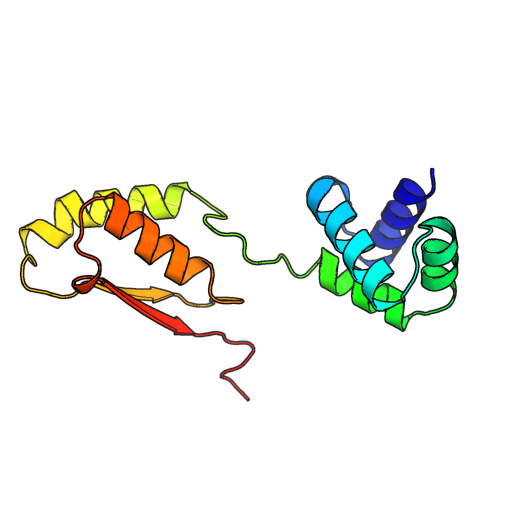 SER A C 1
ATOM 852 O O . SER A 1 105 ? 1.462 -6.815 2.339 1.00 66.88 105 SER A O 1
ATOM 854 N N . THR A 1 106 ? -0.005 -5.184 1.981 1.00 63.00 106 THR A N 1
ATOM 855 C CA . THR A 1 106 ? -1.024 -6.035 1.332 1.00 63.00 106 THR A CA 1
ATOM 856 C C . THR A 1 106 ? -0.852 -6.169 -0.190 1.00 63.00 106 THR A C 1
ATOM 858 O O . THR A 1 106 ? -1.687 -6.770 -0.862 1.00 63.00 106 THR A O 1
ATOM 861 N N . GLY A 1 107 ? 0.273 -5.693 -0.742 1.00 69.56 107 GLY A N 1
ATOM 862 C CA . GLY A 1 107 ? 0.664 -5.910 -2.143 1.00 69.56 107 GLY A CA 1
ATOM 863 C C . GLY A 1 107 ? 0.302 -4.786 -3.122 1.00 69.56 107 GLY A C 1
ATOM 864 O O . GLY A 1 107 ? 0.563 -4.907 -4.312 1.00 69.56 107 GLY A O 1
ATOM 865 N N . GLU A 1 108 ? -0.232 -3.654 -2.676 1.00 77.38 108 GLU A N 1
ATOM 866 C CA . GLU A 1 108 ? -0.615 -2.531 -3.549 1.00 77.38 108 GLU A CA 1
ATOM 867 C C . GLU A 1 108 ? 0.596 -1.817 -4.164 1.00 77.38 108 GLU A C 1
ATOM 869 O O . GLU A 1 108 ? 0.503 -1.256 -5.257 1.00 77.38 108 GLU A O 1
ATOM 874 N N . GLU A 1 109 ? 1.754 -1.864 -3.504 1.00 82.12 109 GLU A N 1
ATOM 875 C CA . GLU A 1 109 ? 3.007 -1.312 -4.023 1.00 82.12 109 GLU A CA 1
ATOM 876 C C . GLU A 1 109 ? 3.514 -2.046 -5.280 1.00 82.12 109 GLU A C 1
ATOM 878 O O . GLU A 1 109 ? 3.662 -1.378 -6.305 1.00 82.12 109 GLU A O 1
ATOM 883 N N . PRO A 1 110 ? 3.723 -3.381 -5.295 1.00 84.50 110 PRO A N 1
ATOM 884 C CA . PRO A 1 110 ? 4.160 -4.077 -6.507 1.00 84.50 110 PRO A CA 1
ATOM 885 C C . PRO A 1 110 ? 3.154 -3.934 -7.658 1.00 84.50 110 PRO A C 1
ATOM 887 O O . PRO A 1 110 ? 3.569 -3.811 -8.811 1.00 84.50 110 PRO A O 1
ATOM 890 N N . TYR A 1 111 ? 1.848 -3.853 -7.372 1.00 85.19 111 TYR A N 1
ATOM 891 C CA . TYR A 1 111 ? 0.866 -3.521 -8.408 1.00 85.19 111 TYR A CA 1
ATOM 892 C C . TYR A 1 111 ? 1.014 -2.082 -8.919 1.00 85.19 111 TYR A C 1
ATOM 894 O O . TYR A 1 111 ? 0.972 -1.867 -10.128 1.00 85.19 111 TYR A O 1
ATOM 902 N N . SER A 1 112 ? 1.235 -1.102 -8.037 1.00 86.81 112 SER A N 1
ATOM 903 C CA . SER A 1 112 ? 1.488 0.293 -8.436 1.00 86.81 112 SER A CA 1
ATOM 904 C C . SER A 1 112 ? 2.725 0.404 -9.334 1.00 86.81 112 SER A C 1
ATOM 906 O O . SER A 1 112 ? 2.701 1.137 -10.321 1.00 86.81 112 SER A O 1
ATOM 908 N N . ILE A 1 113 ? 3.778 -0.375 -9.052 1.00 87.69 113 ILE A N 1
ATOM 909 C CA . ILE A 1 113 ? 4.976 -0.464 -9.901 1.00 87.69 113 ILE A CA 1
ATOM 910 C C . ILE A 1 113 ? 4.631 -1.040 -11.276 1.00 87.69 113 ILE A C 1
ATOM 912 O O . ILE A 1 113 ? 4.986 -0.449 -12.296 1.00 87.69 113 ILE A O 1
ATOM 916 N N . ALA A 1 114 ? 3.929 -2.176 -11.321 1.00 88.38 114 ALA A N 1
ATOM 917 C CA . ALA A 1 114 ? 3.558 -2.816 -12.579 1.00 88.38 114 ALA A CA 1
ATOM 918 C C . ALA A 1 114 ? 2.694 -1.896 -13.458 1.00 88.38 114 ALA A C 1
ATOM 920 O O . ALA A 1 114 ? 2.949 -1.775 -14.659 1.00 88.38 114 ALA A O 1
ATOM 921 N N . ILE A 1 115 ? 1.720 -1.202 -12.857 1.00 88.31 115 ILE A N 1
ATOM 922 C CA . ILE A 1 115 ? 0.871 -0.223 -13.548 1.00 88.31 115 ILE A CA 1
ATOM 923 C C . ILE A 1 115 ? 1.728 0.933 -14.079 1.00 88.31 115 ILE A C 1
ATOM 925 O O . ILE A 1 115 ? 1.683 1.208 -15.275 1.00 88.31 115 ILE A O 1
ATOM 929 N N . ALA A 1 116 ? 2.566 1.550 -13.239 1.00 89.50 116 ALA A N 1
ATOM 930 C CA . ALA A 1 116 ? 3.394 2.694 -13.629 1.00 89.50 116 ALA A CA 1
ATOM 931 C C . ALA A 1 116 ? 4.361 2.385 -14.784 1.00 89.50 116 ALA A C 1
ATOM 933 O O . ALA A 1 116 ? 4.581 3.225 -15.660 1.00 89.50 116 ALA A O 1
ATOM 934 N N . LEU A 1 117 ? 4.954 1.188 -14.795 1.00 89.69 117 LEU A N 1
ATOM 935 C CA . LEU A 1 117 ? 5.858 0.754 -15.863 1.00 89.69 117 LEU A CA 1
ATOM 936 C C . LEU A 1 117 ? 5.102 0.428 -17.153 1.00 89.69 117 LEU A C 1
ATOM 938 O O . LEU A 1 117 ? 5.577 0.751 -18.243 1.00 89.69 117 LEU A O 1
ATOM 942 N N . THR A 1 118 ? 3.913 -0.163 -17.034 1.00 88.44 118 THR A N 1
ATOM 943 C CA . THR A 1 118 ? 3.055 -0.451 -18.190 1.00 88.44 118 THR A CA 1
ATOM 944 C C . THR A 1 118 ? 2.562 0.844 -18.840 1.00 88.44 118 THR A C 1
ATOM 946 O O . THR A 1 118 ? 2.650 0.995 -20.056 1.00 88.44 118 THR A O 1
ATOM 949 N N . GLU A 1 119 ? 2.127 1.824 -18.042 1.00 88.06 119 GLU A N 1
ATOM 950 C CA . GLU A 1 119 ? 1.734 3.158 -18.522 1.00 88.06 119 GLU A CA 1
ATOM 951 C C . GLU A 1 119 ? 2.899 3.921 -19.168 1.00 88.06 119 GLU A C 1
ATOM 953 O O . GLU A 1 119 ? 2.692 4.703 -20.095 1.00 88.06 119 GLU A O 1
ATOM 958 N N . ALA A 1 120 ? 4.132 3.667 -18.724 1.00 87.25 120 ALA A N 1
ATOM 959 C CA . ALA A 1 120 ? 5.335 4.244 -19.318 1.00 87.25 120 ALA A CA 1
ATOM 960 C C . ALA A 1 120 ? 5.709 3.626 -20.679 1.00 87.25 120 ALA A C 1
ATOM 962 O O . ALA A 1 120 ? 6.579 4.162 -21.366 1.00 87.25 120 ALA A O 1
ATOM 963 N N . GLY A 1 121 ? 5.051 2.534 -21.083 1.00 86.25 121 GLY A N 1
ATOM 964 C CA . GLY A 1 121 ? 5.238 1.886 -22.380 1.00 86.25 121 GLY A CA 1
ATOM 965 C C . GLY A 1 121 ? 5.996 0.558 -22.340 1.00 86.25 121 GLY A C 1
ATOM 966 O O . GLY A 1 121 ? 6.297 0.020 -23.407 1.00 86.25 121 GLY A O 1
ATOM 967 N N . LEU A 1 122 ? 6.292 -0.005 -21.159 1.00 86.62 122 LEU A N 1
ATOM 968 C CA . LEU A 1 122 ? 6.751 -1.395 -21.083 1.00 86.62 122 LEU A CA 1
ATOM 969 C C . LEU A 1 122 ? 5.574 -2.337 -21.342 1.00 86.62 122 LEU A C 1
ATOM 971 O O . LEU A 1 122 ? 4.485 -2.170 -20.799 1.00 86.62 122 LEU A O 1
ATOM 975 N N . ALA A 1 123 ? 5.800 -3.382 -22.135 1.00 84.56 123 ALA A N 1
ATOM 976 C CA . ALA A 1 123 ? 4.829 -4.462 -22.246 1.00 84.56 123 ALA A CA 1
ATOM 977 C C . ALA A 1 123 ? 4.687 -5.168 -20.887 1.00 84.56 123 ALA A C 1
ATOM 979 O O . ALA A 1 123 ? 5.689 -5.464 -20.238 1.00 84.56 123 ALA A O 1
ATOM 980 N N . ALA A 1 124 ? 3.458 -5.500 -20.484 1.00 78.62 124 ALA A N 1
ATOM 981 C CA . ALA A 1 124 ? 3.187 -6.138 -19.191 1.00 78.62 124 ALA A CA 1
ATOM 982 C C . ALA A 1 124 ? 3.977 -7.450 -18.992 1.00 78.62 124 ALA A C 1
ATOM 984 O O . ALA A 1 124 ? 4.472 -7.728 -17.906 1.00 78.62 124 ALA A O 1
ATOM 985 N N . GLN A 1 125 ? 4.178 -8.222 -20.064 1.00 78.81 125 GLN A N 1
ATOM 986 C CA . GLN A 1 125 ? 4.991 -9.449 -20.069 1.00 78.81 125 GLN A CA 1
ATOM 987 C C . GLN A 1 125 ? 6.493 -9.224 -19.816 1.00 78.81 125 GLN A C 1
ATOM 989 O O . GLN A 1 125 ? 7.221 -10.172 -19.528 1.00 78.81 125 GLN A O 1
ATOM 994 N N . SER A 1 126 ? 6.959 -7.981 -19.929 1.00 81.31 126 SER A N 1
ATOM 995 C CA . SER A 1 126 ? 8.348 -7.583 -19.699 1.00 81.31 126 SER A CA 1
ATOM 996 C C . SER A 1 126 ? 8.586 -7.075 -18.275 1.00 81.31 126 SER A C 1
ATOM 998 O O . SER A 1 126 ? 9.689 -6.618 -17.983 1.00 81.31 126 SER A O 1
ATOM 1000 N N . VAL A 1 127 ? 7.596 -7.169 -17.378 1.00 83.25 127 VAL A N 1
ATOM 1001 C CA . VAL A 1 127 ? 7.701 -6.752 -15.973 1.00 83.25 127 VAL A CA 1
ATOM 1002 C C . VAL A 1 127 ? 7.352 -7.923 -15.054 1.00 83.25 127 VAL A C 1
ATOM 1004 O O . VAL A 1 127 ? 6.273 -8.498 -15.139 1.00 83.25 127 VAL A O 1
ATOM 1007 N N . GLY A 1 128 ? 8.263 -8.265 -14.145 1.00 84.19 128 GLY A N 1
ATOM 1008 C CA . GLY A 1 128 ? 8.027 -9.208 -13.054 1.00 84.19 128 GLY A CA 1
ATOM 1009 C C . GLY A 1 128 ? 8.228 -8.523 -11.708 1.00 84.19 128 GLY A C 1
ATOM 1010 O O . GLY A 1 128 ? 9.305 -7.989 -11.455 1.00 84.19 128 GLY A O 1
ATOM 1011 N N . CYS A 1 129 ? 7.217 -8.547 -10.840 1.00 80.62 129 CYS A N 1
ATOM 1012 C CA . CYS A 1 129 ? 7.324 -8.035 -9.474 1.00 80.62 129 CYS A CA 1
ATOM 1013 C C . CYS A 1 129 ? 7.285 -9.195 -8.475 1.00 80.62 129 CYS A C 1
ATOM 1015 O O . CYS A 1 129 ? 6.336 -9.976 -8.468 1.00 80.62 129 CYS A O 1
ATOM 1017 N N . THR A 1 130 ? 8.309 -9.287 -7.630 1.00 81.69 130 THR A N 1
ATOM 1018 C CA . THR A 1 130 ? 8.341 -10.163 -6.455 1.00 81.69 130 THR A CA 1
ATOM 1019 C C . THR A 1 130 ? 8.136 -9.298 -5.219 1.00 81.69 130 THR A C 1
ATOM 1021 O O . THR A 1 130 ? 8.749 -8.237 -5.092 1.00 81.69 130 THR A O 1
ATOM 1024 N N . SER A 1 131 ? 7.277 -9.740 -4.312 1.00 76.62 131 SER A N 1
ATOM 1025 C CA . SER A 1 131 ? 6.855 -8.979 -3.141 1.00 76.62 131 SER A CA 1
ATOM 1026 C C . SER A 1 131 ? 7.079 -9.814 -1.881 1.00 76.62 131 SER A C 1
ATOM 1028 O O . SER A 1 131 ? 6.685 -10.977 -1.879 1.00 76.62 131 SER A O 1
ATOM 1030 N N . VAL A 1 132 ? 7.719 -9.243 -0.856 1.00 73.38 132 VAL A N 1
ATOM 1031 C CA . VAL A 1 132 ? 8.006 -9.924 0.424 1.00 73.38 132 VAL A CA 1
ATOM 1032 C C . VAL A 1 132 ? 7.351 -9.146 1.558 1.00 73.38 132 VAL A C 1
ATOM 1034 O O . VAL A 1 132 ? 7.650 -7.960 1.761 1.00 73.38 132 VAL A O 1
ATOM 1037 N N . ASN A 1 133 ? 6.474 -9.816 2.307 1.00 64.88 133 ASN A N 1
ATOM 1038 C CA . ASN A 1 133 ? 5.825 -9.250 3.486 1.00 64.88 133 ASN A CA 1
ATOM 1039 C C . ASN A 1 133 ? 6.464 -9.830 4.754 1.00 64.88 133 ASN A C 1
ATOM 1041 O O . ASN A 1 133 ? 6.245 -10.985 5.124 1.00 64.88 133 ASN A O 1
ATOM 1045 N N . TRP A 1 134 ? 7.232 -8.995 5.455 1.00 54.69 134 TRP A N 1
ATOM 1046 C CA . TRP A 1 134 ? 7.951 -9.387 6.671 1.00 54.69 134 TRP A CA 1
ATOM 1047 C C . TRP A 1 134 ? 7.036 -9.832 7.817 1.00 54.69 134 TRP A C 1
ATOM 1049 O O . TRP A 1 134 ? 7.497 -10.553 8.696 1.00 54.69 134 TRP A O 1
ATOM 1059 N N . LEU A 1 135 ? 5.758 -9.436 7.817 1.00 54.41 135 LEU A N 1
ATOM 1060 C CA . LEU A 1 135 ? 4.802 -9.832 8.855 1.00 54.41 135 LEU A CA 1
ATOM 1061 C C . LEU A 1 135 ? 4.237 -11.244 8.647 1.00 54.41 135 LEU A C 1
ATOM 1063 O O . LEU A 1 135 ? 3.741 -11.834 9.601 1.00 54.41 135 LEU A O 1
ATOM 1067 N N . THR A 1 136 ? 4.311 -11.797 7.433 1.00 52.56 136 THR A N 1
ATOM 1068 C CA . THR A 1 136 ? 3.745 -13.119 7.114 1.00 52.56 136 THR A CA 1
ATOM 1069 C C . THR A 1 136 ? 4.792 -14.170 6.759 1.00 52.56 136 THR A C 1
ATOM 1071 O O . THR A 1 136 ? 4.489 -15.354 6.835 1.00 52.56 136 THR A O 1
ATOM 1074 N N . GLU A 1 137 ? 6.009 -13.774 6.374 1.00 51.19 137 GLU A N 1
ATOM 1075 C CA . GLU A 1 137 ? 7.028 -14.698 5.839 1.00 51.19 137 GLU A CA 1
ATOM 1076 C C . GLU A 1 137 ? 8.181 -15.021 6.813 1.00 51.19 137 GLU A C 1
ATOM 1078 O O . GLU A 1 137 ? 9.078 -15.783 6.459 1.00 51.19 137 GLU A O 1
ATOM 1083 N N . VAL A 1 138 ? 8.165 -14.486 8.045 1.00 42.22 138 VAL A N 1
ATOM 1084 C CA . VAL A 1 138 ? 9.200 -14.736 9.082 1.00 42.22 138 VAL A CA 1
ATOM 1085 C C . VAL A 1 138 ? 8.656 -15.512 10.298 1.00 42.22 138 VAL A C 1
ATOM 1087 O O . VAL A 1 138 ? 9.232 -15.467 11.382 1.00 42.22 138 VAL A O 1
ATOM 1090 N N . THR A 1 139 ? 7.571 -16.271 10.128 1.00 38.72 139 THR A N 1
ATOM 1091 C CA . THR A 1 139 ? 7.075 -17.220 11.150 1.00 38.72 139 THR A CA 1
ATOM 1092 C C . THR A 1 139 ? 7.091 -18.632 10.596 1.00 38.72 139 THR A C 1
ATOM 1094 O O . THR A 1 139 ? 7.503 -19.545 11.344 1.00 38.72 139 THR A O 1
#

pLDDT: mean 79.55, std 11.41, range [38.72, 93.75]

Solvent-accessible surface area (backbone atoms only — not comparable to full-atom values): 8149 Å² total; per-residue (Å²): 114,66,67,61,53,52,42,51,52,46,28,73,72,71,70,49,64,56,80,81,66,35,73,66,53,52,52,51,36,52,53,52,52,27,55,76,72,73,45,90,49,68,65,62,48,52,54,45,45,76,73,29,69,68,57,40,50,51,51,47,46,55,63,68,50,70,75,68,52,67,57,78,62,55,64,65,46,54,50,48,29,50,46,39,62,70,65,48,40,81,79,37,79,92,49,64,47,76,43,78,37,73,77,29,78,91,49,32,60,51,50,38,48,54,50,41,36,35,75,66,67,47,56,68,89,38,54,43,71,47,74,44,35,71,90,73,74,77,121

Sequence (139 aa):
MTQLSIENLLKQKIGLDPSTLGSVTMKRAISQCMANCGLTDITDYLVRLQTSTQELEQLIEMVVVPETWFFRDREPFVFLSRYVMSEWFPNHRDRVMRVLSIPCSTGEEPYSIAIALTEAGLAAQSVGCTSVNWLTEVT

Nearest PDB structures (foldseek):
  5y4s-assembly9_I  TM=5.040E-01  e=4.077E-03  Pseudomonas aeruginosa PAO1
  5dte-assembly3_C  TM=2.865E-01  e=8.838E+00  Actinobacillus succinogenes 130Z

Radius of gyration: 20.44 Å; Cα contacts (8 Å, |Δi|>4): 131; chains: 1; bounding box: 45×33×52 Å

Organism: NCBI:txid128403

Secondary structure (DSSP, 8-state):
-HHHHHHHHHHHHH---GGGS-HHHHHHHHHHHHHHTT---HHHHHHHHHH-HHHHHHHHHHHHS----TTSSHHHHHHHHHHIIIIIGGG-TTS-EEEEETT-SSSHHHHHHHHHHHHTT--GGGEEEEE--TTTS--

Mean predicted aligned error: 12.12 Å